Protein AF-D0YVW7-F1 (afdb_monomer)

Structure (mmCIF, N/CA/C/O backbone):
data_AF-D0YVW7-F1
#
_entry.id   AF-D0YVW7-F1
#
loop_
_atom_site.group_PDB
_atom_site.id
_atom_site.type_symbol
_atom_site.label_atom_id
_atom_site.label_alt_id
_atom_site.label_comp_id
_atom_site.label_asym_id
_atom_site.label_entity_id
_atom_site.label_seq_id
_atom_site.pdbx_PDB_ins_code
_atom_site.Cartn_x
_atom_site.Cartn_y
_atom_site.Cartn_z
_atom_site.occupancy
_atom_site.B_iso_or_equiv
_atom_site.auth_seq_id
_atom_site.auth_comp_id
_atom_site.auth_asym_id
_atom_site.auth_atom_id
_atom_site.pdbx_PDB_model_num
ATOM 1 N N . MET A 1 1 ? -6.977 0.665 4.883 1.00 90.56 1 MET A N 1
ATOM 2 C CA . MET A 1 1 ? -8.064 0.353 5.836 1.00 90.56 1 MET A CA 1
ATOM 3 C C . MET A 1 1 ? -7.525 0.055 7.231 1.00 90.56 1 MET A C 1
ATOM 5 O O . MET A 1 1 ? -7.752 0.873 8.108 1.00 90.56 1 MET A O 1
ATOM 9 N N . ILE A 1 2 ? -6.765 -1.031 7.439 1.00 92.44 2 ILE A N 1
ATOM 10 C CA . ILE A 1 2 ? -6.167 -1.369 8.752 1.00 92.44 2 ILE A CA 1
ATOM 11 C C . ILE A 1 2 ? -5.367 -0.190 9.340 1.00 92.44 2 ILE A C 1
ATOM 13 O O . ILE A 1 2 ? -5.673 0.279 10.430 1.00 92.44 2 ILE A O 1
ATOM 17 N N . CYS A 1 3 ? -4.437 0.387 8.568 1.00 92.44 3 CYS A N 1
ATOM 18 C CA . CYS A 1 3 ? -3.637 1.545 8.997 1.00 92.44 3 CYS A CA 1
ATOM 19 C C . CYS A 1 3 ? -4.440 2.844 9.203 1.00 92.44 3 CYS A C 1
ATOM 21 O O . CYS A 1 3 ? -3.871 3.839 9.624 1.00 92.44 3 CYS A O 1
ATOM 23 N N . GLY A 1 4 ? -5.733 2.867 8.863 1.00 89.25 4 GLY A N 1
ATOM 24 C CA . GLY A 1 4 ? -6.641 3.983 9.149 1.00 89.25 4 GLY A CA 1
ATOM 25 C C . GLY A 1 4 ? -7.440 3.797 10.443 1.00 89.25 4 GLY A C 1
ATOM 26 O O . GLY A 1 4 ? -8.392 4.538 10.662 1.00 89.25 4 GLY A O 1
ATOM 27 N N . GLY A 1 5 ? -7.112 2.787 11.256 1.00 87.88 5 GLY A N 1
ATOM 28 C CA . GLY A 1 5 ? -7.787 2.503 12.527 1.00 87.88 5 GLY A CA 1
ATOM 29 C C . GLY A 1 5 ? -9.054 1.659 12.399 1.00 87.88 5 GLY A C 1
ATOM 30 O O . GLY A 1 5 ? -9.881 1.637 13.311 1.00 87.88 5 GLY A O 1
ATOM 31 N N . LEU A 1 6 ? -9.238 0.966 11.270 1.00 87.88 6 LEU A N 1
ATOM 32 C CA . LEU A 1 6 ? -10.350 0.033 11.123 1.00 87.88 6 LEU A CA 1
ATOM 33 C C . LEU A 1 6 ? -10.213 -1.102 12.144 1.00 87.88 6 LEU A C 1
ATOM 35 O O . LEU A 1 6 ? -9.141 -1.689 12.277 1.00 87.88 6 LEU A O 1
ATOM 39 N N . ALA A 1 7 ? -11.313 -1.433 12.820 1.00 84.50 7 ALA A N 1
ATOM 40 C CA . ALA A 1 7 ? -11.327 -2.531 13.773 1.00 84.50 7 ALA A CA 1
ATOM 41 C C . ALA A 1 7 ? -10.950 -3.861 13.107 1.00 84.50 7 ALA A C 1
ATOM 43 O O . ALA A 1 7 ? -11.492 -4.219 12.057 1.00 84.50 7 ALA A O 1
ATOM 44 N N . LEU A 1 8 ? -10.023 -4.587 13.736 1.00 83.88 8 LEU A N 1
ATOM 45 C CA . LEU A 1 8 ? -9.537 -5.881 13.253 1.00 83.88 8 LEU A CA 1
ATOM 46 C C . LEU A 1 8 ? -10.511 -7.029 13.563 1.00 83.88 8 LEU A C 1
ATOM 48 O O . LEU A 1 8 ? -10.402 -8.115 12.991 1.00 83.88 8 LEU A O 1
ATOM 52 N N . ASP A 1 9 ? -11.471 -6.794 14.457 1.00 78.69 9 ASP A N 1
ATOM 53 C CA . ASP A 1 9 ? -12.439 -7.780 14.917 1.00 78.69 9 ASP A CA 1
ATOM 54 C C . ASP A 1 9 ? -13.766 -7.758 14.127 1.00 78.69 9 ASP A C 1
ATOM 56 O O . ASP A 1 9 ? -14.013 -6.942 13.234 1.00 78.69 9 ASP A O 1
ATOM 60 N N . ASN A 1 10 ? -14.634 -8.730 14.434 1.00 75.44 10 ASN A N 1
ATOM 61 C CA . ASN A 1 10 ? -16.049 -8.765 14.032 1.00 75.44 10 ASN A CA 1
ATOM 62 C C . ASN A 1 10 ? -16.355 -8.704 12.520 1.00 75.44 10 ASN A C 1
ATOM 64 O O . ASN A 1 10 ? -17.505 -8.492 12.141 1.00 75.44 10 ASN A O 1
ATOM 68 N N . GLN A 1 11 ? -15.361 -8.917 11.651 1.00 82.56 11 GLN A N 1
ATOM 69 C CA . GLN A 1 11 ? -15.490 -8.870 10.186 1.00 82.56 11 GLN A CA 1
ATOM 70 C C . GLN A 1 11 ? -16.075 -7.556 9.628 1.00 82.56 11 GLN A C 1
ATOM 72 O O . GLN A 1 11 ? -16.537 -7.519 8.4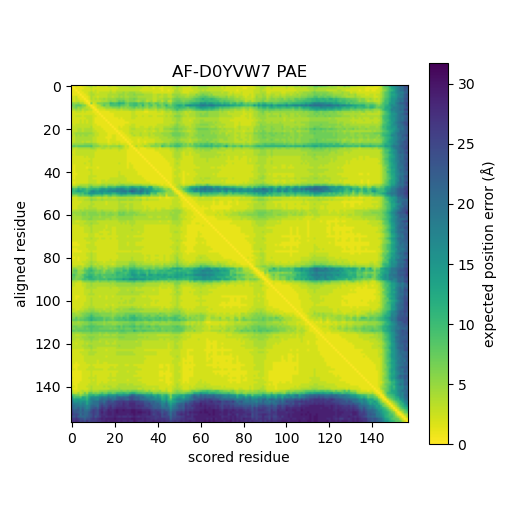87 1.00 82.56 11 GLN A O 1
ATOM 77 N N . MET A 1 12 ? -16.017 -6.454 10.387 1.00 82.81 12 MET A N 1
ATOM 78 C CA . MET A 1 12 ? -16.522 -5.143 9.945 1.00 82.81 12 MET A CA 1
ATOM 79 C C . MET A 1 12 ? -15.785 -4.614 8.707 1.00 82.81 12 MET A C 1
ATOM 81 O O . MET A 1 12 ? -16.311 -3.783 7.972 1.00 82.81 12 MET A O 1
ATOM 85 N N . TRP A 1 13 ? -14.588 -5.137 8.450 1.00 88.81 13 TRP A N 1
ATOM 86 C CA . TRP A 1 13 ? -13.782 -4.853 7.274 1.00 88.81 13 TRP A CA 1
ATOM 87 C C . TRP A 1 13 ? -14.319 -5.458 5.972 1.00 88.81 13 TRP A C 1
ATOM 89 O O . TRP A 1 13 ? -14.005 -4.934 4.904 1.00 88.81 13 TRP A O 1
ATOM 99 N N . LEU A 1 14 ? -15.155 -6.505 6.026 1.00 90.56 14 LEU A N 1
ATOM 100 C CA . LEU A 1 14 ? -15.678 -7.146 4.814 1.00 90.56 14 LEU A CA 1
ATOM 101 C C . LEU A 1 14 ? -16.554 -6.198 3.995 1.00 90.56 14 LEU A C 1
ATOM 103 O O . LEU A 1 14 ? -16.446 -6.202 2.776 1.00 90.56 14 LEU A O 1
ATOM 107 N N . GLY A 1 15 ? -17.396 -5.390 4.648 1.00 90.31 15 GLY A N 1
ATOM 108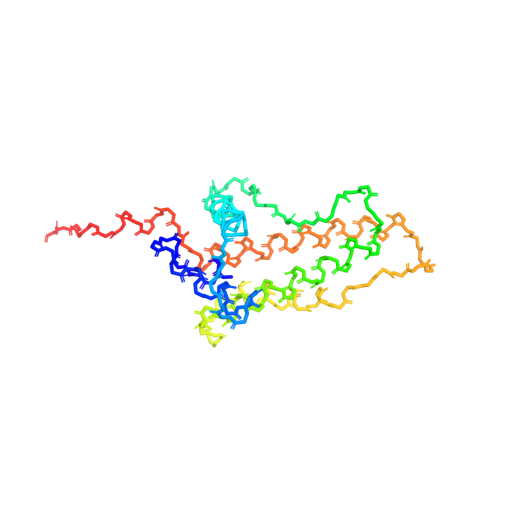 C CA . GLY A 1 15 ? -18.279 -4.435 3.969 1.00 90.31 15 GLY A CA 1
ATOM 109 C C . GLY A 1 15 ? -17.499 -3.439 3.104 1.00 90.31 15 GLY A C 1
ATOM 110 O O . GLY A 1 15 ? -17.652 -3.472 1.887 1.00 90.31 15 GLY A O 1
ATOM 111 N N . PRO A 1 16 ? -16.585 -2.640 3.690 1.00 89.31 16 PRO A N 1
ATOM 112 C CA . PRO A 1 16 ? -15.737 -1.718 2.937 1.00 89.31 16 PRO A CA 1
ATOM 113 C C . PRO A 1 16 ? -14.917 -2.388 1.828 1.00 89.31 16 PRO A C 1
ATOM 115 O O . PRO A 1 16 ? -14.730 -1.802 0.764 1.00 89.31 16 PRO A O 1
ATOM 118 N N . VAL A 1 17 ? -14.426 -3.614 2.053 1.00 91.19 17 VAL A N 1
ATOM 119 C CA . VAL A 1 17 ? -13.713 -4.370 1.013 1.00 91.19 17 VAL A CA 1
ATOM 120 C C . VAL A 1 17 ? -14.650 -4.772 -0.127 1.00 91.19 17 VAL A C 1
ATOM 122 O O . VAL A 1 17 ? -14.261 -4.636 -1.282 1.00 91.19 17 VAL A O 1
ATOM 125 N N . CYS A 1 18 ? -15.876 -5.216 0.157 1.00 92.44 18 CYS A N 1
ATOM 126 C CA . CYS A 1 18 ? -16.870 -5.521 -0.877 1.00 92.44 18 CYS A CA 1
ATOM 127 C C . CYS A 1 18 ? -17.263 -4.259 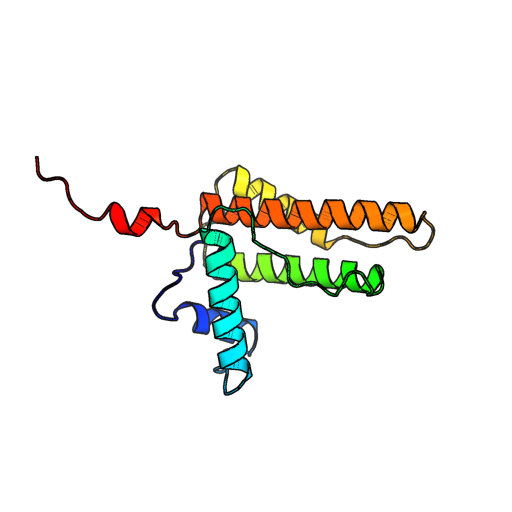-1.657 1.00 92.44 18 CYS A C 1
ATOM 129 O O . CYS A 1 18 ? -17.313 -4.300 -2.883 1.00 92.44 18 CYS A O 1
ATOM 131 N N . ASP A 1 19 ? -17.473 -3.133 -0.971 1.00 90.12 19 ASP A N 1
ATOM 132 C CA . ASP A 1 19 ? -17.786 -1.844 -1.601 1.00 90.12 19 ASP A CA 1
ATOM 133 C C . ASP A 1 19 ? -16.683 -1.409 -2.574 1.00 90.12 19 ASP A C 1
ATOM 135 O O . ASP A 1 19 ? -16.972 -0.951 -3.679 1.00 90.12 19 ASP A O 1
ATOM 139 N N . TYR A 1 20 ? -15.418 -1.579 -2.179 1.00 89.00 20 TYR A N 1
ATOM 140 C CA . TYR A 1 20 ? -14.275 -1.175 -2.993 1.00 89.00 20 TYR A CA 1
ATOM 141 C C . TYR A 1 20 ? -13.946 -2.164 -4.120 1.00 89.00 20 TYR A C 1
ATOM 143 O O . TYR A 1 20 ? -13.677 -1.747 -5.243 1.00 89.00 20 TYR A O 1
ATOM 151 N N . ALA A 1 21 ? -13.946 -3.467 -3.829 1.00 89.12 21 ALA A N 1
ATOM 152 C CA . ALA A 1 21 ? -13.403 -4.496 -4.719 1.00 89.12 21 ALA A CA 1
ATOM 153 C C . ALA A 1 21 ? -14.468 -5.308 -5.474 1.00 89.12 21 ALA A C 1
ATOM 155 O O . ALA A 1 21 ? -14.112 -6.079 -6.363 1.00 89.12 21 ALA A O 1
ATOM 156 N N . ASN A 1 22 ? -15.751 -5.189 -5.116 1.00 93.12 22 ASN A N 1
ATOM 157 C CA . ASN A 1 22 ? -16.821 -6.019 -5.677 1.00 93.12 22 ASN A CA 1
ATOM 158 C C . ASN A 1 22 ? -18.169 -5.280 -5.794 1.00 93.12 22 ASN A C 1
ATOM 160 O O . ASN A 1 22 ? -19.222 -5.892 -5.646 1.00 93.12 22 ASN A O 1
ATOM 164 N N . GLU A 1 23 ? -18.150 -3.962 -6.020 1.00 91.62 23 GLU A N 1
ATOM 165 C CA . GLU A 1 23 ? -19.357 -3.132 -6.219 1.00 91.62 23 GLU A CA 1
ATOM 166 C C . GLU A 1 23 ? -20.400 -3.241 -5.081 1.00 91.62 23 GLU A C 1
ATOM 168 O O . GLU A 1 23 ? -21.597 -3.043 -5.289 1.00 91.62 23 GLU A O 1
ATOM 173 N N . GLY A 1 24 ? -19.952 -3.563 -3.865 1.00 90.38 24 GLY A N 1
ATOM 174 C CA . GLY A 1 24 ? -20.806 -3.775 -2.691 1.00 90.38 24 GLY A CA 1
ATOM 175 C C . GLY A 1 24 ? -21.430 -5.171 -2.599 1.00 90.38 24 GLY A C 1
ATOM 176 O O . GLY A 1 24 ? -22.069 -5.496 -1.596 1.00 90.38 24 GLY A O 1
ATOM 177 N N . GLU A 1 25 ? -21.226 -6.032 -3.597 1.00 95.00 25 GLU A N 1
ATOM 178 C CA . GLU A 1 25 ? -21.697 -7.412 -3.555 1.00 95.00 25 GLU A CA 1
ATOM 179 C C . GLU A 1 25 ? -20.817 -8.270 -2.627 1.00 95.00 25 GLU A C 1
ATOM 181 O O . GLU A 1 25 ? -19.593 -8.098 -2.579 1.00 95.00 25 GLU A O 1
ATOM 186 N N . PRO A 1 26 ? -21.389 -9.245 -1.899 1.00 93.88 26 PRO A N 1
ATOM 187 C CA . PRO A 1 26 ? -20.610 -10.100 -1.011 1.00 93.88 26 PRO A CA 1
ATOM 188 C C . PRO A 1 26 ? -19.563 -10.939 -1.756 1.00 93.88 26 PRO A C 1
ATOM 190 O O . PRO A 1 26 ? -19.869 -11.603 -2.748 1.00 93.88 26 PRO A O 1
ATOM 193 N N . LEU A 1 27 ? -18.346 -11.008 -1.210 1.00 93.50 27 LEU A N 1
ATOM 194 C CA . LEU A 1 27 ? -17.361 -12.008 -1.627 1.00 93.50 27 LEU A CA 1
ATOM 195 C C . LEU A 1 27 ? -17.866 -13.422 -1.300 1.00 93.50 27 LEU A C 1
ATOM 197 O O . LEU A 1 27 ? -18.395 -13.680 -0.213 1.00 93.50 27 LEU A O 1
ATOM 201 N N . THR A 1 28 ? -17.663 -14.360 -2.225 1.00 93.06 28 THR A N 1
ATOM 202 C CA . THR A 1 28 ? -18.113 -15.756 -2.106 1.00 93.06 28 THR A CA 1
ATOM 203 C C . THR A 1 28 ? -16.964 -16.745 -2.299 1.00 93.06 28 THR A C 1
ATOM 205 O O . THR A 1 28 ? -15.905 -16.399 -2.826 1.00 93.06 28 THR A O 1
ATOM 208 N N . ASP A 1 29 ? -17.170 -17.979 -1.829 1.00 92.81 29 ASP A N 1
ATOM 209 C CA . ASP A 1 29 ? -16.284 -19.129 -2.034 1.00 92.81 29 ASP A CA 1
ATOM 210 C C . ASP A 1 29 ? -14.792 -18.818 -1.798 1.00 92.81 29 ASP A C 1
ATOM 212 O O . ASP A 1 29 ? -14.406 -18.299 -0.747 1.00 92.81 29 ASP A O 1
ATOM 216 N N . GLY A 1 30 ? -13.943 -19.146 -2.777 1.00 93.81 30 GLY A N 1
ATOM 217 C CA . GLY A 1 30 ? -12.496 -18.985 -2.690 1.00 93.81 30 GLY A CA 1
ATOM 218 C C . GLY A 1 30 ? -12.049 -17.532 -2.557 1.00 93.81 30 GLY A C 1
ATOM 219 O O . GLY A 1 30 ? -11.068 -17.282 -1.863 1.00 93.81 30 GLY A O 1
ATOM 220 N N . ALA A 1 31 ? -12.778 -16.577 -3.147 1.00 92.31 31 ALA A N 1
ATOM 221 C CA . ALA A 1 31 ? -12.446 -15.159 -3.022 1.00 92.31 31 ALA A CA 1
ATOM 222 C C . ALA A 1 31 ? -12.592 -14.703 -1.568 1.00 92.31 31 ALA A C 1
ATOM 224 O O . ALA A 1 31 ? -11.671 -14.109 -1.015 1.00 92.31 31 ALA A O 1
ATOM 225 N N . LYS A 1 32 ? -13.695 -15.083 -0.907 1.00 93.31 32 LYS A N 1
ATOM 226 C CA . LYS A 1 32 ? -13.896 -14.777 0.513 1.00 93.31 32 LYS A CA 1
ATOM 227 C C . LYS A 1 32 ? -12.788 -15.377 1.383 1.00 93.31 32 LYS A C 1
ATOM 229 O O . LYS A 1 32 ? -12.186 -14.658 2.174 1.00 93.31 32 LYS A O 1
ATOM 234 N N . THR A 1 33 ? -12.493 -16.668 1.220 1.00 94.50 33 THR A N 1
ATOM 235 C CA . THR A 1 33 ? -11.460 -17.348 2.024 1.00 94.50 33 THR A CA 1
ATOM 236 C C . THR A 1 33 ? -10.068 -16.754 1.806 1.00 94.50 33 THR A C 1
ATOM 238 O O . THR A 1 33 ? -9.306 -16.597 2.762 1.00 94.50 33 THR A O 1
ATOM 241 N N . PHE A 1 34 ? -9.733 -16.404 0.563 1.00 94.25 34 PHE A N 1
ATOM 242 C CA . PHE A 1 34 ? -8.465 -15.758 0.244 1.00 94.25 34 PHE A CA 1
ATOM 243 C C . PHE A 1 34 ? -8.357 -14.390 0.920 1.00 94.25 34 PHE A C 1
ATOM 245 O O . PHE A 1 34 ? -7.377 -14.134 1.615 1.00 94.25 34 PHE A O 1
ATOM 252 N N . THR A 1 35 ? -9.379 -13.543 0.791 1.00 93.81 35 THR A N 1
ATOM 253 C CA . THR A 1 35 ? -9.381 -12.211 1.404 1.00 93.81 35 THR A CA 1
ATOM 254 C C . THR A 1 35 ? -9.353 -12.281 2.933 1.00 93.81 35 THR A C 1
ATOM 256 O O . THR A 1 35 ? -8.640 -11.500 3.553 1.00 93.81 35 THR A O 1
ATOM 259 N N . GLU A 1 36 ? -10.060 -13.230 3.558 1.00 93.56 36 GLU A N 1
ATOM 260 C CA . GLU A 1 36 ? -9.992 -13.455 5.013 1.00 93.56 36 GLU A CA 1
ATOM 261 C C . GLU A 1 36 ? -8.580 -13.845 5.466 1.00 93.56 36 GLU A C 1
ATOM 263 O O . GLU A 1 36 ? -8.092 -13.333 6.473 1.00 93.56 36 GLU A O 1
ATOM 268 N N . THR A 1 37 ? -7.908 -14.713 4.704 1.00 94.56 37 THR A N 1
ATOM 269 C CA . THR A 1 37 ? -6.526 -15.122 4.993 1.00 94.56 37 THR A CA 1
ATOM 270 C C . THR A 1 37 ? -5.573 -13.943 4.835 1.00 94.56 37 THR A C 1
ATOM 272 O O . THR A 1 37 ? -4.799 -13.665 5.746 1.00 94.56 37 THR A O 1
ATOM 275 N N . LEU A 1 38 ? -5.671 -13.211 3.721 1.00 93.75 38 LEU A N 1
ATOM 276 C CA . LEU A 1 38 ? -4.843 -12.038 3.453 1.00 93.75 38 LEU A CA 1
ATOM 277 C C . LEU A 1 38 ? -5.017 -10.976 4.544 1.00 93.75 38 LEU A C 1
ATOM 279 O O . LEU A 1 38 ? -4.031 -10.493 5.088 1.00 93.75 38 LEU A O 1
ATOM 283 N N . PHE A 1 39 ? -6.261 -10.669 4.925 1.00 93.62 39 PHE A N 1
ATOM 284 C CA . PHE A 1 39 ? -6.543 -9.712 5.992 1.00 93.62 39 PHE A CA 1
ATOM 285 C C . PHE A 1 39 ? -5.920 -10.147 7.323 1.00 93.62 39 PHE A C 1
ATOM 287 O O . PHE A 1 39 ? -5.293 -9.331 8.001 1.00 93.62 39 PHE A O 1
ATOM 294 N N . ALA A 1 40 ? -6.069 -11.421 7.700 1.00 91.88 40 ALA A N 1
ATOM 295 C CA . ALA A 1 40 ? -5.511 -11.947 8.942 1.00 91.88 40 ALA A CA 1
ATOM 296 C C . ALA A 1 40 ? -3.976 -11.895 8.954 1.00 91.88 40 ALA A C 1
ATOM 298 O O . ALA A 1 40 ? -3.398 -11.451 9.946 1.00 91.88 40 ALA A O 1
ATOM 299 N N . THR A 1 41 ? -3.327 -12.293 7.856 1.00 92.75 41 THR A N 1
ATOM 300 C CA . THR A 1 41 ? -1.868 -12.231 7.703 1.00 92.75 41 THR A CA 1
ATOM 301 C C . THR A 1 41 ? -1.365 -10.792 7.779 1.00 92.75 41 THR A C 1
ATOM 303 O O . THR A 1 41 ? -0.541 -10.488 8.635 1.00 92.75 41 THR A O 1
ATOM 306 N N . THR A 1 42 ? -1.926 -9.876 6.983 1.00 93.69 42 THR A N 1
ATOM 307 C CA . THR A 1 42 ? -1.520 -8.463 6.996 1.00 93.69 42 THR A CA 1
ATOM 308 C C . THR A 1 42 ? -1.747 -7.812 8.361 1.00 93.69 42 THR A C 1
ATOM 310 O O . THR A 1 42 ? -0.914 -7.037 8.822 1.00 93.69 42 THR A O 1
ATOM 313 N N . SER A 1 43 ? -2.847 -8.141 9.045 1.00 91.94 43 SER A N 1
ATOM 314 C CA . SER A 1 43 ? -3.101 -7.638 10.401 1.00 91.94 43 SER A CA 1
ATOM 315 C C . SER A 1 43 ? -2.033 -8.114 11.385 1.00 91.94 43 SER A C 1
ATOM 317 O O . SER A 1 43 ? -1.553 -7.327 12.195 1.00 91.94 43 SER A O 1
ATOM 319 N N . GLN A 1 44 ? -1.633 -9.387 11.311 1.00 90.62 44 GLN A N 1
ATOM 320 C CA . GLN A 1 44 ? -0.580 -9.935 12.169 1.00 90.62 44 GLN A CA 1
ATOM 321 C C . GLN A 1 44 ? 0.777 -9.290 11.892 1.00 90.62 44 GLN A C 1
ATOM 323 O O . GLN A 1 44 ? 1.460 -8.919 12.841 1.00 90.62 44 GLN A O 1
ATOM 328 N N . GLU A 1 45 ? 1.145 -9.107 10.626 1.00 92.75 45 GLU A N 1
ATOM 329 C CA . GLU A 1 45 ? 2.410 -8.471 10.243 1.00 92.75 45 GLU A CA 1
ATOM 330 C C . GLU A 1 45 ? 2.497 -7.008 10.706 1.00 92.75 45 GLU A C 1
ATOM 332 O O . GLU A 1 45 ? 3.539 -6.567 11.190 1.00 92.75 45 GLU A O 1
ATOM 337 N N . LEU A 1 46 ? 1.396 -6.254 10.604 1.00 91.56 46 LEU A N 1
ATOM 338 C CA . LEU A 1 46 ? 1.345 -4.851 11.032 1.00 91.56 46 LEU A CA 1
ATOM 339 C C . LEU A 1 46 ? 1.367 -4.695 12.561 1.00 91.56 46 LEU A C 1
ATOM 341 O O . LEU A 1 46 ? 1.957 -3.747 13.081 1.00 91.56 46 LEU A O 1
ATOM 345 N N . VAL A 1 47 ? 0.731 -5.616 13.289 1.00 88.00 47 VAL A N 1
ATOM 346 C CA . VAL A 1 47 ? 0.630 -5.581 14.757 1.00 88.00 47 VAL A CA 1
ATOM 347 C C . VAL A 1 47 ? 1.850 -6.211 15.441 1.00 88.00 47 VAL A C 1
ATOM 349 O O . VAL A 1 47 ? 2.204 -5.813 16.551 1.00 88.00 47 VAL A O 1
ATOM 352 N N . GLY A 1 48 ? 2.502 -7.178 14.791 1.00 76.38 48 GLY A N 1
ATOM 353 C CA . GLY A 1 48 ? 3.567 -8.014 15.353 1.00 76.38 48 GLY A CA 1
ATOM 354 C C . GLY A 1 48 ? 4.840 -7.274 15.771 1.00 76.38 48 GLY A C 1
ATOM 355 O O . GLY A 1 48 ? 5.656 -7.849 16.479 1.00 76.38 48 GLY A O 1
ATOM 356 N N . GLY A 1 49 ? 5.010 -6.003 15.391 1.00 64.75 49 GLY A N 1
ATOM 357 C CA . GLY A 1 49 ? 6.102 -5.139 15.859 1.00 64.75 49 GLY A CA 1
ATOM 358 C C . GLY A 1 49 ? 7.498 -5.471 15.310 1.00 64.75 49 GLY A C 1
ATOM 359 O O . GLY A 1 49 ? 8.404 -4.656 15.460 1.00 64.75 49 GLY A O 1
ATOM 360 N N . ASP A 1 50 ? 7.665 -6.604 14.626 1.00 70.69 50 ASP A N 1
ATOM 361 C CA . ASP A 1 50 ? 8.945 -7.080 14.082 1.00 70.69 50 ASP A CA 1
ATOM 362 C C . ASP A 1 50 ? 9.290 -6.489 12.697 1.00 70.69 50 ASP A C 1
ATOM 364 O O . ASP A 1 50 ? 10.241 -6.915 12.052 1.00 70.69 50 ASP A O 1
ATOM 368 N N . PHE A 1 51 ? 8.565 -5.456 12.240 1.00 70.81 51 PHE A N 1
ATOM 369 C CA . PHE A 1 51 ? 8.714 -4.864 10.898 1.00 70.81 51 PHE A CA 1
ATOM 370 C C . PHE A 1 51 ? 8.524 -5.879 9.754 1.00 70.81 51 PHE A C 1
ATOM 372 O O . PHE A 1 51 ? 8.989 -5.636 8.644 1.00 70.81 51 PHE A O 1
ATOM 379 N N . ASP A 1 52 ? 7.790 -6.965 9.998 1.00 86.31 52 ASP A N 1
ATOM 380 C CA . ASP A 1 52 ? 7.586 -8.069 9.050 1.00 86.31 52 ASP A CA 1
ATOM 381 C C . ASP A 1 52 ? 6.571 -7.766 7.938 1.00 86.31 52 ASP A C 1
ATOM 383 O O . ASP A 1 52 ? 6.350 -8.595 7.060 1.00 86.31 52 ASP A O 1
ATOM 387 N N . PHE A 1 53 ? 5.938 -6.590 7.957 1.00 93.44 53 PHE A N 1
ATOM 388 C CA . PHE A 1 53 ? 4.999 -6.196 6.911 1.00 93.44 53 PHE A CA 1
ATOM 389 C C . PHE A 1 53 ? 5.671 -6.174 5.543 1.00 93.44 53 PHE A C 1
ATOM 391 O O . PHE A 1 53 ? 6.667 -5.468 5.347 1.00 93.44 53 PHE A O 1
ATOM 398 N N . THR A 1 54 ? 5.071 -6.898 4.599 1.00 92.56 54 THR A N 1
ATOM 399 C CA . THR A 1 54 ? 5.517 -6.970 3.207 1.00 92.56 54 THR A CA 1
ATOM 400 C C . THR A 1 54 ? 4.459 -6.429 2.252 1.00 92.56 54 THR A C 1
ATOM 402 O O . THR A 1 54 ? 3.253 -6.516 2.487 1.00 92.56 54 THR A O 1
ATOM 405 N N . LEU A 1 55 ? 4.920 -5.846 1.145 1.00 95.62 55 LEU A N 1
ATOM 406 C CA . LEU A 1 55 ? 4.045 -5.420 0.060 1.00 95.62 55 LEU A CA 1
ATOM 407 C C . LEU A 1 55 ? 3.756 -6.619 -0.845 1.00 95.62 55 LEU A C 1
ATOM 409 O O . LEU A 1 55 ? 4.671 -7.325 -1.266 1.00 95.62 55 LEU A O 1
ATOM 413 N N . LEU A 1 56 ? 2.481 -6.833 -1.170 1.00 95.31 56 LEU A N 1
ATOM 414 C CA . LEU A 1 56 ? 2.082 -7.848 -2.140 1.00 95.31 56 LEU A CA 1
ATOM 415 C C . LEU A 1 56 ? 2.331 -7.315 -3.557 1.00 95.31 56 LEU A C 1
ATOM 417 O O . LEU A 1 56 ? 1.451 -6.695 -4.151 1.00 95.31 56 LEU A O 1
ATOM 421 N N . LEU A 1 57 ? 3.543 -7.539 -4.059 1.00 96.88 57 LEU A N 1
ATOM 422 C CA . LEU A 1 57 ? 4.011 -7.117 -5.381 1.00 96.88 57 LEU A CA 1
ATOM 423 C C . LEU A 1 57 ? 4.373 -8.332 -6.255 1.00 96.88 57 LEU A C 1
ATOM 425 O O . LEU A 1 57 ? 4.537 -9.440 -5.730 1.00 96.88 57 LEU A O 1
ATOM 429 N N . PRO A 1 58 ? 4.504 -8.153 -7.585 1.00 97.25 58 PRO A N 1
ATOM 430 C CA . PRO A 1 58 ? 5.091 -9.165 -8.455 1.00 97.25 58 PRO A CA 1
ATOM 431 C C . PRO A 1 58 ? 6.491 -9.571 -7.978 1.00 97.25 58 PRO A C 1
ATOM 433 O O . PRO A 1 58 ? 7.203 -8.783 -7.355 1.00 97.25 58 PRO A O 1
ATOM 436 N N . SER A 1 59 ? 6.890 -10.805 -8.293 1.00 95.25 59 SER A N 1
ATOM 437 C CA . SER A 1 59 ? 8.216 -11.316 -7.933 1.00 95.25 59 SER A CA 1
ATOM 438 C C . SER A 1 59 ? 9.336 -10.485 -8.550 1.00 95.25 59 SER A C 1
ATOM 440 O O . SER A 1 59 ? 9.170 -9.943 -9.636 1.00 95.25 59 SER A O 1
ATOM 442 N N . ASP A 1 60 ? 10.512 -10.524 -7.941 1.00 92.25 60 ASP A N 1
ATOM 443 C CA . ASP A 1 60 ? 11.716 -9.812 -8.388 1.00 92.25 60 ASP A CA 1
ATOM 444 C C . ASP A 1 60 ? 12.203 -10.251 -9.786 1.00 92.25 60 ASP A C 1
ATOM 446 O O . ASP A 1 60 ? 12.950 -9.537 -10.443 1.00 92.25 60 ASP A O 1
ATOM 450 N N . GLU A 1 61 ? 11.748 -11.420 -10.252 1.00 94.06 61 GLU A N 1
ATOM 451 C CA . GLU A 1 61 ? 11.977 -11.951 -11.604 1.00 94.06 61 GLU A CA 1
ATOM 452 C C . GLU A 1 61 ? 11.041 -11.345 -12.669 1.00 94.06 61 GLU A C 1
ATOM 454 O O . GLU A 1 61 ? 11.210 -11.604 -13.863 1.00 94.06 61 GLU A O 1
ATOM 459 N N . ALA A 1 62 ? 10.012 -10.603 -12.250 1.00 96.44 62 ALA A N 1
ATOM 460 C CA . ALA A 1 62 ? 9.118 -9.887 -13.150 1.00 96.44 62 ALA A CA 1
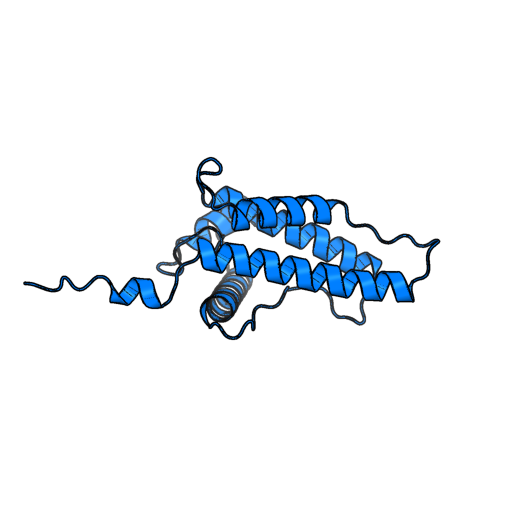ATOM 461 C C . ALA A 1 62 ? 9.810 -8.642 -13.713 1.00 96.44 62 ALA A C 1
ATOM 463 O O . ALA A 1 62 ? 10.785 -8.129 -13.159 1.00 96.44 62 ALA A O 1
ATOM 464 N N . ASP A 1 63 ? 9.282 -8.151 -14.826 1.00 96.12 63 ASP A N 1
ATOM 465 C CA . ASP A 1 63 ? 9.824 -6.976 -15.489 1.00 96.12 63 ASP A CA 1
ATOM 466 C C . ASP A 1 63 ? 9.708 -5.719 -14.598 1.00 96.12 63 ASP A C 1
ATOM 468 O O . ASP A 1 63 ? 8.741 -5.550 -13.851 1.00 96.12 63 ASP A O 1
ATOM 472 N N . LEU A 1 64 ? 10.709 -4.829 -14.650 1.00 96.88 64 LEU A N 1
ATOM 473 C CA . LEU A 1 64 ? 10.753 -3.652 -13.774 1.00 96.88 64 LEU A CA 1
ATOM 474 C C . LEU A 1 64 ? 9.570 -2.705 -14.023 1.00 96.88 64 LEU A C 1
ATOM 476 O O . LEU A 1 64 ? 9.058 -2.115 -13.070 1.00 96.88 64 LEU A O 1
ATOM 480 N N . PHE A 1 65 ? 9.103 -2.589 -15.270 1.00 96.69 65 PHE A N 1
ATOM 481 C CA . PHE A 1 65 ? 7.949 -1.759 -15.606 1.00 96.69 65 PHE A CA 1
ATOM 482 C C . PHE A 1 65 ? 6.667 -2.338 -14.994 1.00 96.69 65 PHE A C 1
ATOM 484 O O . PHE A 1 65 ? 5.888 -1.593 -14.402 1.00 96.69 65 PHE A O 1
ATOM 491 N N . GLU A 1 66 ? 6.494 -3.664 -15.045 1.00 96.62 66 GLU A N 1
ATOM 492 C CA . GLU A 1 66 ? 5.373 -4.366 -14.397 1.00 96.62 66 GLU A CA 1
ATOM 493 C C . GLU A 1 66 ? 5.386 -4.157 -12.874 1.00 96.62 66 GLU A C 1
ATOM 495 O O . GLU A 1 66 ? 4.355 -3.866 -12.265 1.00 96.62 66 GLU A O 1
ATOM 500 N N . ARG A 1 67 ? 6.563 -4.248 -12.243 1.00 97.56 67 ARG A N 1
ATOM 501 C CA . ARG A 1 67 ? 6.719 -4.019 -10.796 1.00 97.56 67 ARG A CA 1
ATOM 502 C C . ARG A 1 67 ? 6.420 -2.564 -10.407 1.00 97.56 67 ARG A C 1
ATOM 504 O O . ARG A 1 67 ? 5.769 -2.335 -9.387 1.00 97.56 67 ARG A O 1
ATOM 511 N N . ALA A 1 68 ? 6.843 -1.590 -11.216 1.00 96.88 68 ALA A N 1
ATOM 512 C CA . ALA A 1 68 ? 6.571 -0.166 -10.999 1.00 96.88 68 ALA A CA 1
ATOM 513 C C . ALA A 1 68 ? 5.085 0.195 -11.159 1.00 96.88 68 ALA A C 1
ATOM 515 O O . ALA A 1 68 ? 4.538 0.948 -10.344 1.00 96.88 68 ALA A O 1
ATOM 516 N N . GLU A 1 69 ? 4.416 -0.379 -12.161 1.00 96.56 69 GLU A N 1
ATOM 517 C CA . GLU A 1 69 ? 2.969 -0.241 -12.349 1.00 96.56 69 GLU A CA 1
ATOM 518 C C . GLU A 1 69 ? 2.215 -0.842 -11.156 1.00 96.56 69 GLU A C 1
ATOM 520 O O . GLU A 1 69 ? 1.405 -0.159 -10.525 1.00 96.56 69 GLU A O 1
ATOM 525 N N . ALA A 1 70 ? 2.568 -2.067 -10.756 1.00 97.25 70 ALA A N 1
ATOM 526 C CA . ALA A 1 70 ? 1.955 -2.731 -9.610 1.00 97.25 70 ALA A CA 1
ATOM 527 C C . ALA A 1 70 ? 2.143 -1.946 -8.300 1.00 97.25 70 ALA A C 1
ATOM 529 O O . ALA A 1 70 ? 1.208 -1.849 -7.503 1.00 97.25 70 ALA A O 1
ATOM 530 N N . LEU A 1 71 ? 3.316 -1.342 -8.070 1.00 98.06 71 LEU A N 1
ATOM 531 C CA . LEU A 1 71 ? 3.544 -0.490 -6.899 1.00 98.06 71 LEU A CA 1
ATOM 532 C C . LEU A 1 71 ? 2.642 0.753 -6.920 1.00 98.06 71 LEU A C 1
ATOM 534 O O . LEU A 1 71 ? 2.048 1.105 -5.898 1.00 98.06 71 LEU A O 1
ATOM 538 N N . THR A 1 72 ? 2.488 1.389 -8.081 1.00 97.06 72 THR A N 1
ATOM 539 C CA . THR A 1 72 ? 1.606 2.553 -8.264 1.00 97.06 72 THR A CA 1
ATOM 540 C C . THR A 1 72 ? 0.141 2.205 -7.984 1.00 97.06 72 THR A C 1
ATOM 542 O O . THR A 1 72 ? -0.561 2.944 -7.276 1.00 97.06 72 THR A O 1
ATOM 545 N N . GLU A 1 73 ? -0.328 1.059 -8.480 1.00 96.12 73 GLU A N 1
ATOM 546 C CA . GLU A 1 73 ? -1.672 0.541 -8.202 1.00 96.12 73 GLU A CA 1
ATOM 547 C C . GLU A 1 73 ? -1.861 0.197 -6.721 1.00 96.12 73 GLU A C 1
ATOM 549 O O . GLU A 1 73 ? -2.897 0.525 -6.122 1.00 96.12 73 GLU A O 1
ATOM 554 N N . TRP A 1 74 ? -0.847 -0.415 -6.106 1.00 97.50 74 TRP A N 1
ATOM 555 C CA . TRP A 1 74 ? -0.851 -0.765 -4.691 1.00 97.50 74 TRP A CA 1
ATOM 556 C C . TRP A 1 74 ? -0.997 0.484 -3.818 1.00 97.50 74 TRP A C 1
ATOM 558 O O . TRP A 1 74 ? -1.892 0.553 -2.970 1.00 97.50 74 TRP A O 1
ATOM 568 N N . VAL A 1 75 ? -0.183 1.513 -4.070 1.00 97.75 75 VAL A N 1
ATOM 569 C CA . VAL A 1 75 ? -0.220 2.782 -3.330 1.00 97.75 75 VAL A CA 1
ATOM 570 C C . VAL A 1 75 ? -1.558 3.502 -3.529 1.00 97.75 75 VAL A C 1
ATOM 572 O O . VAL A 1 75 ? -2.153 3.997 -2.566 1.00 97.75 75 VAL A O 1
ATOM 575 N N . SER A 1 76 ? -2.095 3.496 -4.749 1.00 95.12 76 SER A N 1
ATOM 576 C CA . SER A 1 76 ? -3.417 4.065 -5.049 1.00 95.12 76 SER A CA 1
ATOM 577 C C . SER A 1 76 ? -4.544 3.352 -4.288 1.00 95.12 76 SER A C 1
ATOM 579 O O . SER A 1 76 ? -5.443 3.999 -3.730 1.00 95.12 76 SER A O 1
ATOM 581 N N . SER A 1 77 ? -4.473 2.023 -4.202 1.00 94.25 77 SER A N 1
ATOM 582 C CA . SER A 1 77 ? -5.423 1.194 -3.452 1.00 94.25 77 SER A CA 1
ATOM 583 C C . SER A 1 77 ? -5.301 1.414 -1.944 1.00 94.25 77 SER A C 1
ATOM 585 O O . SER A 1 77 ? -6.314 1.545 -1.249 1.00 94.25 77 SER A O 1
ATOM 587 N N . PHE A 1 78 ? -4.074 1.543 -1.430 1.00 95.31 78 PHE A N 1
ATOM 588 C CA . PHE A 1 78 ? -3.816 1.882 -0.032 1.00 95.31 78 PHE A CA 1
ATOM 589 C C . PHE A 1 78 ? -4.447 3.227 0.342 1.00 95.31 78 PHE A C 1
ATOM 591 O O . PHE A 1 78 ? -5.213 3.292 1.309 1.00 95.31 78 PHE A O 1
ATOM 598 N N . MET A 1 79 ? -4.194 4.281 -0.443 1.00 92.81 79 MET A N 1
ATOM 599 C CA . MET A 1 79 ? -4.758 5.614 -0.200 1.00 92.81 79 MET A CA 1
ATOM 600 C C . MET A 1 79 ? -6.289 5.613 -0.269 1.00 92.81 79 MET A C 1
ATOM 602 O O . MET A 1 79 ? -6.949 6.204 0.590 1.00 92.81 79 MET A O 1
ATOM 606 N N . SER A 1 80 ? -6.865 4.905 -1.245 1.00 91.50 80 SER A N 1
ATOM 607 C CA . SER A 1 80 ? -8.320 4.748 -1.365 1.00 91.50 80 SER A CA 1
ATOM 608 C C . SER A 1 80 ? -8.904 4.068 -0.124 1.00 91.50 80 SER A C 1
ATOM 610 O O . SER A 1 80 ? -9.830 4.581 0.508 1.00 91.50 80 SER A O 1
ATOM 612 N N . GLY A 1 81 ? -8.305 2.951 0.291 1.00 90.88 81 GLY A N 1
ATOM 613 C CA . GLY A 1 81 ? -8.697 2.226 1.492 1.00 90.88 81 GLY A CA 1
ATOM 614 C C . GLY A 1 81 ? -8.432 2.989 2.793 1.00 90.88 81 GLY A C 1
ATOM 615 O O . GLY A 1 81 ? -9.051 2.676 3.806 1.00 90.88 81 GLY A O 1
ATOM 616 N N . PHE A 1 82 ? -7.506 3.945 2.820 1.00 90.31 82 PHE A N 1
ATOM 617 C CA . PHE A 1 82 ? -7.304 4.841 3.959 1.00 90.31 82 PHE A CA 1
ATOM 618 C C . PHE A 1 82 ? -8.445 5.865 4.048 1.00 90.31 82 PHE A C 1
ATOM 620 O O . PHE A 1 82 ? -9.043 6.036 5.110 1.00 90.31 82 PHE A O 1
ATOM 627 N N . GLY A 1 83 ? -8.817 6.474 2.916 1.00 87.62 83 GLY A N 1
ATOM 628 C CA . GLY A 1 83 ? -9.927 7.427 2.838 1.00 87.62 83 GLY A CA 1
ATOM 629 C C . GLY A 1 83 ? -11.293 6.825 3.193 1.00 87.62 83 GLY A C 1
ATOM 630 O O . GLY A 1 83 ? -12.111 7.495 3.823 1.00 87.62 83 GLY A O 1
ATOM 631 N N . LEU A 1 84 ? -11.528 5.551 2.858 1.00 85.69 84 LEU A N 1
ATOM 632 C CA . LEU A 1 84 ? -12.791 4.852 3.142 1.00 85.69 84 LEU A CA 1
ATOM 633 C C . LEU A 1 84 ? -13.087 4.660 4.636 1.00 85.69 84 LEU A C 1
ATOM 635 O O . LEU A 1 84 ? -14.251 4.568 5.015 1.00 85.69 84 LEU A O 1
ATOM 639 N N . VAL A 1 85 ? -12.065 4.626 5.496 1.00 83.56 85 VAL A N 1
ATOM 640 C CA . VAL A 1 85 ? -12.252 4.440 6.950 1.00 83.56 85 VAL A CA 1
ATOM 641 C C . VAL A 1 85 ? -12.709 5.737 7.635 1.00 83.56 85 VAL A C 1
ATOM 643 O O . VAL A 1 85 ? -13.056 5.738 8.812 1.00 83.56 85 VAL A O 1
ATOM 646 N N . GLY A 1 86 ? -12.798 6.848 6.892 1.00 70.50 86 GLY A N 1
ATOM 647 C CA . GLY A 1 86 ? -13.378 8.093 7.394 1.00 70.50 86 GLY A CA 1
ATOM 648 C C . GLY A 1 86 ? -12.485 8.821 8.398 1.00 70.50 86 GLY A C 1
ATOM 649 O O . GLY A 1 86 ? -12.991 9.565 9.239 1.00 70.50 86 GLY A O 1
ATOM 650 N N . VAL A 1 87 ? -11.165 8.619 8.316 1.00 74.94 87 V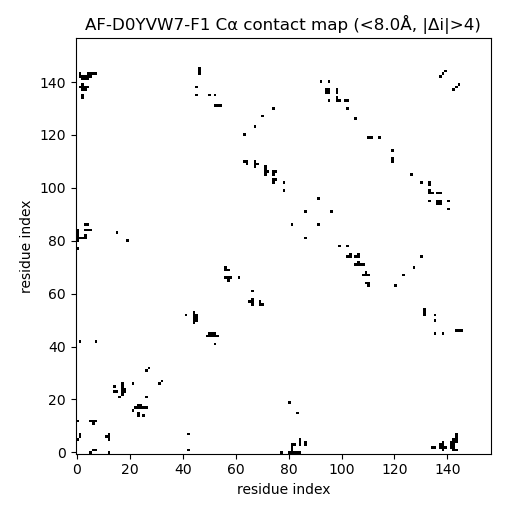AL A N 1
ATOM 651 C CA . VAL A 1 87 ? -10.198 9.336 9.155 1.00 74.94 87 VAL A CA 1
ATOM 652 C C . VAL A 1 87 ? -10.352 10.837 8.920 1.00 74.94 87 VAL A C 1
ATOM 654 O O . VAL A 1 87 ? -10.359 11.306 7.779 1.00 74.94 87 VAL A O 1
ATOM 657 N N . ASN A 1 88 ? -10.489 11.610 10.000 1.00 76.00 88 ASN A N 1
ATOM 658 C CA . ASN A 1 88 ? -10.598 13.058 9.895 1.00 76.00 88 ASN A CA 1
ATOM 659 C C . ASN A 1 88 ? -9.253 13.647 9.452 1.00 76.00 88 ASN A C 1
ATOM 661 O O . ASN A 1 88 ? -8.372 13.913 10.268 1.00 76.00 88 ASN A O 1
ATOM 665 N N . THR A 1 89 ? -9.125 13.902 8.153 1.00 72.88 89 THR A N 1
ATOM 666 C CA . THR A 1 89 ? -7.900 14.410 7.523 1.00 72.88 89 THR A CA 1
ATOM 667 C C . THR A 1 89 ? -7.435 15.758 8.076 1.00 72.88 89 THR A C 1
ATOM 669 O O . THR A 1 89 ? -6.262 16.089 7.955 1.00 72.88 89 THR A O 1
ATOM 672 N N . SER A 1 90 ? -8.317 16.527 8.728 1.00 74.75 90 SER A N 1
ATOM 673 C CA . SER A 1 90 ? -7.962 17.805 9.366 1.00 74.75 90 SER A CA 1
ATOM 674 C C . SER A 1 90 ? -7.243 17.668 10.716 1.00 74.75 90 SER A C 1
ATOM 676 O O . SER A 1 90 ? -6.803 18.673 11.271 1.00 74.75 90 SER A O 1
ATOM 678 N N . GLN A 1 91 ? -7.148 16.451 11.259 1.00 82.00 91 GLN A N 1
ATOM 679 C CA . GLN A 1 91 ? -6.577 16.158 12.580 1.00 82.00 91 GLN A CA 1
ATOM 680 C C . GLN A 1 91 ? -5.548 15.021 12.538 1.00 82.00 91 GLN A C 1
ATOM 682 O O . GLN A 1 91 ? -5.266 14.406 13.563 1.00 82.00 91 GLN A O 1
ATOM 687 N N . LEU A 1 92 ? -5.002 14.725 11.357 1.00 89.94 92 LEU A N 1
ATOM 688 C CA . LEU A 1 92 ? -3.962 13.713 11.226 1.00 89.94 92 LEU A CA 1
ATOM 689 C C . LEU A 1 92 ? -2.676 14.159 11.934 1.00 89.94 92 LEU A C 1
ATOM 691 O O . LEU A 1 92 ? -2.317 15.338 11.848 1.00 89.94 92 LEU A O 1
ATOM 695 N N . PRO A 1 93 ? -1.955 13.232 12.591 1.00 92.69 93 PRO A N 1
ATOM 696 C CA . PRO A 1 93 ? -0.589 13.484 13.024 1.00 92.69 93 PRO A CA 1
ATOM 697 C C . PRO A 1 93 ? 0.284 13.945 11.850 1.00 92.69 93 PRO A C 1
ATOM 699 O O . PRO A 1 93 ? 0.056 13.562 10.697 1.00 92.69 93 PRO A O 1
ATOM 702 N N . GLU A 1 94 ? 1.297 14.758 12.143 1.00 94.38 94 GLU A N 1
ATOM 703 C CA . GLU A 1 94 ? 2.225 15.291 11.136 1.00 94.38 94 GLU A CA 1
ATOM 704 C C . GLU A 1 94 ? 2.898 14.157 10.354 1.00 94.38 94 GLU A C 1
ATOM 706 O O . GLU A 1 94 ? 2.809 14.134 9.131 1.00 94.38 94 GLU A O 1
ATOM 711 N N . ALA A 1 95 ? 3.407 13.139 11.057 1.00 95.31 95 ALA A N 1
ATOM 712 C CA . ALA A 1 95 ? 4.041 11.968 10.450 1.00 95.31 95 ALA A CA 1
ATOM 713 C C . ALA A 1 95 ? 3.116 11.207 9.480 1.00 95.31 95 ALA A C 1
ATOM 715 O O . ALA A 1 95 ? 3.553 10.752 8.426 1.00 95.31 95 ALA A O 1
ATOM 716 N N . VAL A 1 96 ? 1.818 11.098 9.791 1.00 95.25 96 VAL A N 1
ATOM 717 C CA . VAL A 1 96 ? 0.842 10.474 8.880 1.00 95.25 96 VAL A CA 1
ATOM 718 C C . VAL A 1 96 ? 0.581 11.366 7.671 1.00 95.25 96 VAL A C 1
ATOM 720 O O . VAL A 1 96 ? 0.444 10.873 6.556 1.00 95.25 96 VAL A O 1
ATOM 723 N N . THR A 1 97 ? 0.508 12.680 7.877 1.00 94.50 97 THR A N 1
ATOM 724 C CA . THR A 1 97 ? 0.286 13.641 6.790 1.00 94.50 97 THR A CA 1
ATOM 725 C C . THR A 1 97 ? 1.446 13.630 5.796 1.00 94.50 97 THR A C 1
ATOM 727 O O . THR A 1 97 ? 1.200 13.615 4.591 1.00 94.50 97 THR A O 1
ATOM 730 N N . GLU A 1 98 ? 2.684 13.587 6.290 1.00 96.12 98 GLU A N 1
ATOM 731 C CA . GLU A 1 98 ? 3.897 13.451 5.476 1.00 96.12 98 GLU A CA 1
ATOM 732 C C . GLU A 1 98 ? 3.923 12.110 4.740 1.00 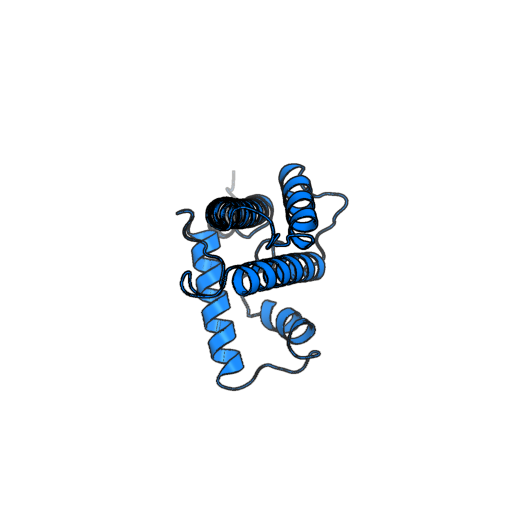96.12 98 GLU A C 1
ATOM 734 O O . GLU A 1 98 ? 4.036 12.093 3.518 1.00 96.12 98 GLU A O 1
ATOM 739 N N . ALA A 1 99 ? 3.683 10.997 5.441 1.00 96.81 99 ALA A N 1
ATOM 740 C CA . ALA A 1 99 ? 3.633 9.675 4.818 1.00 96.81 99 ALA A CA 1
ATOM 741 C C . ALA A 1 99 ? 2.596 9.600 3.681 1.00 96.81 99 ALA A C 1
ATOM 743 O O . ALA A 1 99 ? 2.868 9.045 2.620 1.00 96.81 99 ALA A O 1
ATOM 744 N N . LEU A 1 100 ? 1.407 10.184 3.862 1.00 94.81 100 LEU A N 1
ATOM 745 C CA . LEU A 1 100 ? 0.383 10.227 2.812 1.00 94.81 100 LEU A CA 1
ATOM 746 C C . LEU A 1 100 ? 0.755 11.155 1.645 1.00 94.81 100 LEU A C 1
ATOM 748 O O . LEU A 1 100 ? 0.302 10.918 0.523 1.00 94.81 100 LEU A O 1
ATOM 752 N N . ALA A 1 101 ? 1.528 12.214 1.892 1.00 95.50 101 ALA A N 1
ATOM 753 C CA . ALA A 1 101 ? 2.039 13.082 0.835 1.00 95.50 101 ALA A CA 1
ATOM 754 C C . ALA A 1 101 ? 3.094 12.350 -0.006 1.00 95.50 101 ALA A C 1
ATOM 756 O O . ALA A 1 101 ? 2.961 12.313 -1.227 1.00 95.50 101 ALA A O 1
ATOM 757 N N . ASP A 1 102 ? 4.043 11.675 0.640 1.00 97.12 102 ASP A N 1
ATOM 758 C CA . ASP A 1 102 ? 5.069 10.877 -0.035 1.00 97.12 102 ASP A CA 1
ATOM 759 C C . ASP A 1 102 ? 4.447 9.762 -0.885 1.00 97.12 102 ASP A C 1
ATOM 761 O O . ASP A 1 102 ? 4.776 9.597 -2.059 1.00 97.12 102 ASP A O 1
ATOM 765 N N . LEU A 1 103 ? 3.478 9.028 -0.327 1.00 97.12 103 LEU A N 1
ATOM 766 C CA . LEU A 1 103 ? 2.736 8.003 -1.065 1.00 97.12 103 LEU A CA 1
ATOM 767 C C . LEU A 1 103 ? 2.006 8.587 -2.281 1.00 97.12 103 LEU A C 1
ATOM 769 O O . LEU A 1 103 ? 1.957 7.960 -3.339 1.00 97.12 103 LEU A O 1
ATOM 773 N N . ARG A 1 104 ? 1.457 9.801 -2.175 1.00 94.81 104 ARG A N 1
ATOM 774 C CA . ARG A 1 104 ? 0.839 10.463 -3.328 1.00 94.81 104 ARG A CA 1
ATOM 775 C C . ARG A 1 104 ? 1.861 10.737 -4.426 1.00 94.81 104 ARG A C 1
ATOM 777 O O . ARG A 1 104 ? 1.530 10.527 -5.592 1.00 94.81 104 ARG A O 1
ATOM 784 N N . ASP A 1 105 ? 3.065 11.175 -4.087 1.00 94.44 105 ASP A N 1
ATOM 785 C CA . ASP A 1 105 ? 4.101 11.458 -5.083 1.00 94.44 105 ASP A CA 1
ATOM 786 C C . ASP A 1 105 ? 4.560 10.175 -5.797 1.00 94.44 105 ASP A C 1
ATOM 788 O O . ASP A 1 105 ? 4.757 10.179 -7.012 1.00 94.44 105 ASP A O 1
ATOM 792 N N . ILE A 1 106 ? 4.588 9.040 -5.090 1.00 93.69 106 ILE A N 1
ATOM 793 C CA . ILE A 1 106 ? 4.922 7.719 -5.654 1.00 93.69 106 ILE A CA 1
ATOM 794 C C . ILE A 1 106 ? 3.886 7.242 -6.677 1.00 93.69 106 ILE A C 1
ATOM 796 O O . ILE A 1 106 ? 4.224 6.472 -7.569 1.00 93.69 106 ILE A O 1
ATOM 800 N N . THR A 1 107 ? 2.645 7.740 -6.648 1.00 88.88 107 THR A N 1
ATOM 801 C CA . THR A 1 107 ? 1.677 7.407 -7.714 1.00 88.88 107 THR A CA 1
ATOM 802 C C . THR A 1 107 ? 2.045 7.961 -9.093 1.00 88.88 107 THR A C 1
ATOM 804 O O . THR A 1 107 ? 1.393 7.636 -10.082 1.00 88.88 107 THR A O 1
ATOM 807 N N . GLN A 1 108 ? 3.072 8.809 -9.164 1.00 86.94 108 GLN A N 1
ATOM 808 C CA . GLN A 1 108 ? 3.642 9.334 -10.403 1.00 86.94 108 GLN A CA 1
ATOM 809 C C . GLN A 1 108 ? 4.969 8.648 -10.759 1.00 86.94 108 GLN A C 1
ATOM 811 O O . GLN A 1 108 ? 5.680 9.129 -11.642 1.00 86.94 108 GLN A O 1
ATOM 816 N N . LEU A 1 109 ? 5.319 7.555 -10.071 1.00 89.12 109 LEU A N 1
ATOM 817 C CA . LEU A 1 109 ? 6.505 6.768 -10.370 1.00 89.12 109 LEU A CA 1
ATOM 818 C C . LEU A 1 109 ? 6.415 6.204 -11.792 1.00 89.12 109 LEU A C 1
ATOM 820 O O . LEU A 1 109 ? 5.395 5.657 -12.207 1.00 89.12 109 LEU A O 1
ATOM 824 N N . GLY A 1 110 ? 7.514 6.318 -12.524 1.00 88.88 110 GLY A N 1
ATOM 825 C CA . GLY A 1 110 ? 7.689 5.727 -13.839 1.00 88.88 110 GLY A CA 1
ATOM 826 C C . GLY A 1 110 ? 9.144 5.335 -14.021 1.00 88.88 110 GLY A C 1
ATOM 827 O O . GLY A 1 110 ? 10.034 5.975 -13.463 1.00 88.88 110 GLY A O 1
ATOM 828 N N . ILE A 1 111 ? 9.364 4.270 -14.781 1.00 94.12 111 ILE A N 1
ATOM 829 C CA . ILE A 1 111 ? 10.699 3.833 -15.178 1.00 94.12 111 ILE A CA 1
ATOM 830 C C . ILE A 1 111 ? 11.037 4.521 -16.497 1.00 94.12 111 ILE A C 1
ATOM 832 O O . ILE A 1 111 ? 10.235 4.482 -17.433 1.00 94.12 111 ILE A O 1
ATOM 836 N N . ASP A 1 112 ? 12.203 5.157 -16.555 1.00 93.88 112 ASP A N 1
ATOM 837 C CA . ASP A 1 112 ? 12.737 5.726 -17.790 1.00 93.88 112 ASP A CA 1
ATOM 838 C C . ASP A 1 112 ? 13.589 4.670 -18.505 1.00 93.88 112 ASP A C 1
ATOM 840 O O . ASP A 1 112 ? 14.598 4.207 -17.973 1.00 93.88 112 ASP A O 1
ATOM 844 N N . GLU A 1 113 ? 13.153 4.253 -19.696 1.00 91.88 113 GLU A N 1
ATOM 845 C CA . GLU A 1 113 ? 13.840 3.233 -20.497 1.00 91.88 113 GLU A CA 1
ATOM 846 C C . GLU A 1 113 ? 15.130 3.742 -21.155 1.00 91.88 113 GLU A C 1
ATOM 848 O O . GLU A 1 113 ? 15.957 2.934 -21.585 1.00 91.88 113 GLU A O 1
ATOM 853 N N . ASP A 1 114 ? 15.303 5.065 -21.239 1.00 95.50 114 ASP A N 1
ATOM 854 C CA . ASP A 1 114 ? 16.492 5.694 -21.815 1.00 95.50 114 ASP A CA 1
ATOM 855 C C . ASP A 1 114 ? 17.640 5.841 -20.787 1.00 95.50 114 ASP A C 1
ATOM 857 O O . ASP A 1 114 ? 18.778 6.138 -21.172 1.00 95.50 114 ASP A O 1
ATOM 861 N N . ASP A 1 115 ? 17.360 5.608 -19.499 1.00 95.00 115 ASP A N 1
ATOM 862 C CA . ASP A 1 115 ? 18.317 5.661 -18.388 1.00 95.00 115 ASP A CA 1
ATOM 863 C C . ASP A 1 115 ? 18.995 4.298 -18.104 1.00 95.00 115 ASP A C 1
ATOM 865 O O . ASP A 1 115 ? 18.755 3.279 -18.758 1.00 95.00 115 ASP A O 1
ATOM 869 N N . ASP A 1 116 ? 19.903 4.264 -17.119 1.00 97.06 116 ASP A N 1
ATOM 870 C CA . ASP A 1 116 ? 20.539 3.023 -16.667 1.00 97.06 116 ASP A CA 1
ATOM 871 C C . ASP A 1 116 ? 19.542 2.145 -15.889 1.00 97.06 116 ASP A C 1
ATOM 873 O O . ASP A 1 116 ? 19.152 2.446 -14.760 1.00 97.06 116 ASP A O 1
ATOM 877 N N . MET A 1 117 ? 19.158 1.018 -16.488 1.00 95.69 117 MET A N 1
ATOM 878 C CA . MET A 1 117 ? 18.189 0.085 -15.908 1.00 95.69 117 MET A CA 1
ATOM 879 C C . MET A 1 117 ? 18.649 -0.561 -14.591 1.00 95.69 117 MET A C 1
ATOM 881 O O . MET A 1 117 ? 17.801 -0.950 -13.786 1.00 95.69 117 MET A O 1
ATOM 885 N N . GLU A 1 118 ? 19.956 -0.683 -14.337 1.00 95.94 118 GLU A N 1
ATOM 886 C CA . GLU A 1 118 ? 20.463 -1.190 -13.052 1.00 95.94 118 GLU A CA 1
ATOM 887 C C . GLU A 1 118 ? 20.276 -0.139 -11.947 1.00 95.94 118 GLU A C 1
ATOM 889 O O . GLU A 1 118 ? 19.871 -0.469 -10.828 1.00 95.94 118 GLU A O 1
ATOM 894 N N . GLU A 1 119 ? 20.490 1.139 -12.274 1.00 96.62 119 GLU A N 1
ATOM 895 C CA . GLU A 1 119 ? 20.217 2.259 -11.369 1.00 96.62 119 GLU A CA 1
ATOM 896 C C . GLU A 1 119 ? 18.712 2.405 -11.100 1.00 96.62 119 GLU A C 1
ATOM 898 O O . GLU A 1 119 ? 18.306 2.508 -9.940 1.00 96.62 119 GLU A O 1
ATOM 903 N N . GLN A 1 120 ? 17.876 2.324 -12.141 1.00 96.94 120 GLN A N 1
ATOM 904 C CA . GLN A 1 120 ? 16.413 2.354 -12.017 1.00 96.94 120 GLN A CA 1
ATOM 905 C C . GLN A 1 120 ? 15.897 1.218 -11.119 1.00 96.94 120 GLN A C 1
ATOM 907 O O . GLN A 1 120 ? 15.054 1.448 -10.249 1.00 96.94 120 GLN A O 1
ATOM 912 N N . ALA A 1 121 ? 16.443 0.004 -11.255 1.00 96.00 121 ALA A N 1
ATOM 913 C CA . ALA A 1 121 ? 16.095 -1.117 -10.383 1.00 96.00 121 ALA A CA 1
ATOM 914 C C . ALA A 1 121 ? 16.499 -0.859 -8.919 1.00 96.00 121 ALA A C 1
ATOM 916 O O . ALA A 1 121 ? 15.708 -1.091 -8.006 1.00 96.00 121 ALA A O 1
ATOM 917 N N . ALA A 1 122 ? 17.699 -0.325 -8.674 1.00 96.19 122 ALA A N 1
ATOM 918 C CA . ALA A 1 122 ? 18.150 0.004 -7.320 1.00 96.19 122 ALA A CA 1
ATOM 919 C C . ALA A 1 122 ? 17.335 1.141 -6.672 1.00 96.19 122 ALA A C 1
ATOM 921 O O . ALA A 1 122 ? 17.138 1.149 -5.452 1.00 96.19 122 ALA A O 1
ATOM 922 N N . LEU A 1 123 ? 16.865 2.106 -7.467 1.00 96.06 123 LEU A N 1
ATOM 923 C CA . LEU A 1 123 ? 15.947 3.154 -7.018 1.00 96.06 123 LEU A CA 1
ATOM 924 C C . LEU A 1 123 ? 14.566 2.579 -6.698 1.00 96.06 123 LEU A C 1
ATOM 926 O O . LEU A 1 123 ? 13.995 2.922 -5.664 1.00 96.06 123 LEU A O 1
ATOM 930 N N . PHE A 1 124 ? 14.057 1.665 -7.524 1.00 96.75 124 PHE A N 1
ATOM 931 C CA . PHE A 1 124 ? 12.779 0.998 -7.282 1.00 96.75 124 PHE A CA 1
ATOM 932 C C . PHE A 1 124 ? 12.744 0.265 -5.931 1.00 96.75 124 PHE A C 1
ATOM 934 O O . PHE A 1 124 ? 11.769 0.402 -5.188 1.00 96.75 124 PHE A O 1
ATOM 941 N N . GLU A 1 125 ? 13.813 -0.445 -5.558 1.00 96.25 125 GLU A N 1
ATOM 942 C CA . GLU A 1 125 ? 13.898 -1.105 -4.244 1.00 96.25 125 GLU A CA 1
ATOM 943 C C . GLU A 1 125 ? 13.844 -0.095 -3.083 1.00 96.25 125 GLU A C 1
ATOM 945 O O . GLU A 1 125 ? 13.171 -0.322 -2.077 1.00 96.25 125 GLU A O 1
ATOM 950 N N . GLN A 1 126 ? 14.494 1.065 -3.232 1.00 96.69 126 GLN A N 1
ATOM 951 C CA . GLN A 1 126 ? 14.441 2.134 -2.227 1.00 96.69 126 GLN A CA 1
ATOM 952 C C . GLN A 1 126 ? 13.041 2.738 -2.109 1.00 96.69 126 GLN A C 1
ATOM 954 O O . GLN A 1 126 ? 12.570 2.980 -0.998 1.00 96.69 126 GLN A O 1
ATOM 959 N N . VAL A 1 127 ? 12.362 2.962 -3.237 1.00 97.25 127 VAL A N 1
ATOM 960 C CA . VAL A 1 127 ? 10.983 3.465 -3.249 1.00 97.25 127 VAL A CA 1
ATOM 961 C C . VAL A 1 127 ? 10.041 2.448 -2.605 1.00 97.25 127 VAL A C 1
ATOM 963 O O . VAL A 1 127 ? 9.198 2.826 -1.794 1.00 97.25 127 VAL A O 1
ATOM 966 N N . THR A 1 128 ? 10.217 1.161 -2.898 1.00 97.25 128 THR A N 1
ATOM 967 C CA . THR A 1 128 ? 9.424 0.071 -2.313 1.00 97.25 128 THR A CA 1
ATOM 968 C C . THR A 1 128 ? 9.577 0.022 -0.790 1.00 97.25 128 THR A C 1
ATOM 970 O O . THR A 1 128 ? 8.576 -0.045 -0.071 1.00 97.25 128 THR A O 1
ATOM 973 N N . GLU A 1 129 ? 10.803 0.143 -0.274 1.00 96.88 129 GLU A N 1
ATOM 974 C CA . GLU A 1 129 ? 11.034 0.223 1.174 1.00 96.88 129 GLU A CA 1
ATOM 975 C C . GLU A 1 129 ? 10.449 1.507 1.779 1.00 96.88 129 GLU A C 1
ATOM 977 O O . GLU A 1 129 ? 9.856 1.467 2.859 1.00 96.88 129 GLU A O 1
ATOM 982 N N . HIS A 1 130 ? 10.537 2.642 1.079 1.00 97.25 130 HIS A N 1
ATOM 983 C CA . HIS A 1 130 ? 9.928 3.893 1.539 1.00 97.25 130 HIS A CA 1
ATOM 984 C C . HIS A 1 130 ? 8.406 3.769 1.672 1.00 97.25 130 HIS A C 1
ATOM 986 O O . HIS A 1 130 ? 7.850 4.113 2.716 1.00 97.25 130 HIS A O 1
ATOM 992 N N . VAL A 1 131 ? 7.731 3.173 0.679 1.00 98.00 131 VAL A N 1
ATOM 993 C CA . VAL A 1 131 ? 6.290 2.863 0.751 1.00 98.00 131 VAL A CA 1
ATOM 994 C C . VAL A 1 131 ? 5.983 2.026 1.990 1.00 98.00 131 VAL A C 1
ATOM 996 O O . VAL A 1 131 ? 5.060 2.343 2.745 1.00 98.00 131 VAL A O 1
ATOM 999 N N . ARG A 1 132 ? 6.773 0.977 2.236 1.00 97.06 132 ARG A N 1
ATOM 1000 C CA . ARG A 1 132 ? 6.612 0.096 3.398 1.00 97.06 132 ARG A CA 1
ATOM 1001 C C . ARG A 1 132 ? 6.715 0.875 4.716 1.00 97.06 132 ARG A C 1
ATOM 1003 O O . ARG A 1 132 ? 5.876 0.704 5.602 1.00 97.06 132 ARG A O 1
ATOM 1010 N N . MET A 1 133 ? 7.680 1.787 4.823 1.00 96.06 133 MET A N 1
ATOM 1011 C CA . MET A 1 133 ? 7.867 2.643 5.998 1.00 96.06 133 MET A CA 1
ATOM 1012 C C . MET A 1 133 ? 6.736 3.659 6.193 1.00 96.06 133 MET A C 1
ATOM 1014 O O . MET A 1 133 ? 6.306 3.881 7.331 1.00 96.06 133 MET A O 1
ATOM 1018 N N . CYS A 1 134 ? 6.196 4.234 5.117 1.00 97.06 134 CYS A N 1
ATOM 1019 C CA . CYS A 1 134 ? 5.009 5.088 5.185 1.00 97.06 134 CYS A CA 1
ATOM 1020 C C . CYS A 1 134 ? 3.798 4.317 5.738 1.00 97.06 134 CYS A C 1
ATOM 1022 O O . CYS A 1 134 ? 3.095 4.811 6.620 1.00 97.06 134 CYS A O 1
ATOM 1024 N N . VAL A 1 135 ? 3.582 3.080 5.278 1.00 96.12 135 VAL A N 1
ATOM 1025 C CA . VAL A 1 135 ? 2.476 2.218 5.734 1.00 96.12 135 VAL A CA 1
ATOM 1026 C C . VAL A 1 135 ? 2.600 1.891 7.222 1.00 96.12 135 VAL A C 1
ATOM 1028 O O . VAL A 1 135 ? 1.611 1.995 7.958 1.00 96.12 135 VAL A O 1
ATOM 1031 N N . LEU A 1 136 ? 3.807 1.537 7.670 1.00 94.69 136 LEU A N 1
ATOM 1032 C CA . LEU A 1 136 ? 4.094 1.272 9.079 1.00 94.69 136 LEU A CA 1
ATOM 1033 C C . LEU A 1 136 ? 3.921 2.522 9.944 1.00 94.69 136 LEU A C 1
ATOM 1035 O O . LEU A 1 136 ? 3.349 2.426 11.025 1.00 94.69 136 LEU A O 1
ATOM 1039 N N . THR A 1 137 ? 4.336 3.691 9.453 1.00 94.69 137 THR A N 1
ATOM 1040 C CA . THR A 1 137 ? 4.108 4.980 10.128 1.00 94.69 137 THR A CA 1
ATOM 1041 C C . THR A 1 137 ? 2.615 5.248 10.305 1.00 94.69 137 THR A C 1
ATOM 1043 O O . THR A 1 137 ? 2.170 5.544 11.412 1.00 94.69 137 THR A O 1
ATOM 1046 N N . CYS A 1 138 ? 1.808 5.076 9.251 1.00 94.31 138 CYS A N 1
ATOM 1047 C CA . CYS A 1 138 ? 0.355 5.215 9.361 1.00 94.31 138 CYS A CA 1
ATOM 1048 C C . CYS A 1 138 ? -0.238 4.245 10.393 1.00 94.31 138 CYS A C 1
ATOM 1050 O O . CYS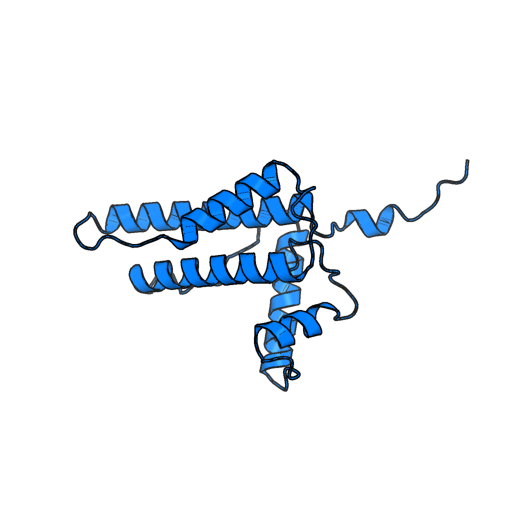 A 1 138 ? -1.076 4.641 11.200 1.00 94.31 138 CYS A O 1
ATOM 1052 N N . HIS A 1 139 ? 0.198 2.982 10.381 1.00 93.19 139 HIS A N 1
ATOM 1053 C CA . HIS A 1 139 ? -0.286 1.983 11.330 1.00 93.19 139 HIS A CA 1
ATOM 1054 C C . HIS A 1 139 ? 0.131 2.287 12.773 1.00 93.19 139 HIS A C 1
ATOM 1056 O O . HIS A 1 139 ? -0.684 2.142 13.673 1.00 93.19 139 HIS A O 1
ATOM 1062 N N . ALA A 1 140 ? 1.365 2.728 13.008 1.00 91.94 140 ALA A N 1
ATOM 1063 C CA . ALA A 1 140 ? 1.847 3.047 14.348 1.00 91.94 140 ALA A CA 1
ATOM 1064 C C . ALA A 1 140 ? 1.063 4.201 14.995 1.00 91.94 140 ALA A C 1
ATOM 1066 O O . ALA A 1 140 ? 0.835 4.190 16.201 1.00 91.94 140 ALA A O 1
ATOM 1067 N N . GLU A 1 141 ? 0.643 5.176 14.190 1.00 91.56 141 GLU A N 1
ATOM 1068 C CA . GLU A 1 141 ? -0.054 6.374 14.662 1.00 91.56 141 GLU A CA 1
ATOM 1069 C C . GLU A 1 141 ? -1.575 6.191 14.790 1.00 91.56 141 GLU A C 1
ATOM 1071 O O . GLU A 1 141 ? -2.204 6.835 15.630 1.00 91.56 141 GLU A O 1
ATOM 1076 N N . LEU A 1 142 ? -2.189 5.355 13.942 1.00 90.38 142 LEU A N 1
ATOM 1077 C CA . LEU A 1 142 ? -3.654 5.252 13.830 1.00 90.38 142 LEU A CA 1
ATOM 1078 C C . LEU A 1 142 ? -4.206 3.827 13.906 1.00 90.38 142 LEU A C 1
ATOM 1080 O O . LEU A 1 142 ? -5.412 3.652 14.081 1.00 90.38 142 LEU A O 1
ATOM 1084 N N . GLY A 1 143 ? -3.368 2.819 13.687 1.00 85.62 143 GLY A N 1
ATOM 1085 C CA . GLY A 1 143 ? -3.754 1.414 13.719 1.00 85.62 143 GLY A CA 1
ATOM 1086 C C . GLY A 1 143 ? -4.072 0.937 15.133 1.00 85.62 143 GLY A C 1
ATOM 1087 O O . GLY A 1 143 ? -3.696 1.557 16.124 1.00 85.62 143 GLY A O 1
ATOM 1088 N N . GLN A 1 144 ? -4.774 -0.191 15.225 1.00 81.12 144 GLN A N 1
ATOM 1089 C CA . GLN A 1 144 ? -5.017 -0.828 16.516 1.00 81.12 144 GLN A CA 1
ATOM 1090 C C . GLN A 1 144 ? -3.725 -1.463 17.031 1.00 81.12 144 GLN A C 1
ATOM 1092 O O . GLN A 1 144 ? -3.064 -2.213 16.309 1.00 81.12 144 GLN A O 1
ATOM 1097 N N . SER A 1 145 ? -3.386 -1.205 18.291 1.00 66.69 145 SER A N 1
ATOM 1098 C CA . SER A 1 145 ? -2.260 -1.865 18.948 1.00 66.69 145 SER A CA 1
ATOM 1099 C C . SER A 1 145 ? -2.743 -2.996 19.857 1.00 66.69 145 SER A C 1
ATOM 1101 O O . SER A 1 145 ? -3.823 -2.920 20.439 1.00 66.69 145 SER A O 1
ATOM 1103 N N . VAL A 1 146 ? -1.909 -4.020 20.087 1.00 57.22 146 VAL A N 1
ATOM 1104 C CA . VAL A 1 146 ? -2.179 -5.075 21.096 1.00 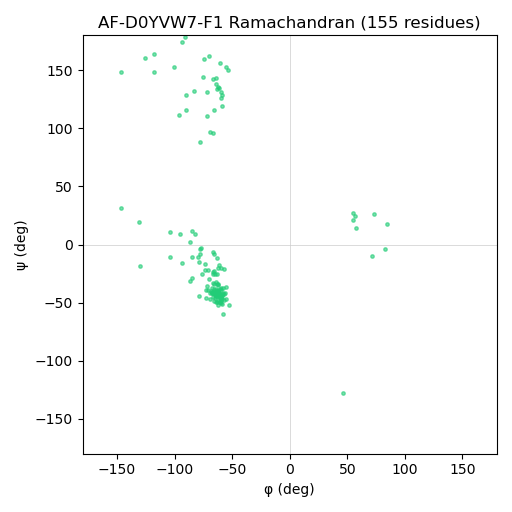57.22 146 VAL A CA 1
ATOM 1105 C C . VAL A 1 146 ? -2.384 -4.478 22.500 1.00 57.22 146 VAL A C 1
ATOM 1107 O O . VAL A 1 146 ? -2.961 -5.107 23.386 1.00 57.22 146 VAL A O 1
ATOM 1110 N N . VAL A 1 147 ? -1.888 -3.259 22.728 1.00 50.19 147 VAL A N 1
ATOM 1111 C CA . VAL A 1 147 ? -1.957 -2.576 24.024 1.00 50.19 147 VAL A CA 1
ATOM 1112 C C . VAL A 1 147 ? -3.360 -2.018 24.317 1.00 50.19 147 VAL A C 1
ATOM 1114 O O . VAL A 1 147 ? -3.735 -1.945 25.489 1.00 50.19 147 VAL A O 1
ATOM 1117 N N . ASP A 1 148 ? -4.171 -1.724 23.292 1.00 49.41 148 ASP A N 1
ATOM 1118 C CA . ASP A 1 148 ? -5.497 -1.100 23.455 1.00 49.41 148 ASP A CA 1
ATOM 1119 C C . ASP A 1 148 ? -6.515 -2.012 24.170 1.00 49.41 148 ASP A C 1
ATOM 1121 O O . ASP A 1 148 ? -7.419 -1.530 24.856 1.00 49.41 148 ASP A O 1
ATOM 1125 N N . GLU A 1 149 ? -6.344 -3.339 24.114 1.00 44.25 149 GLU A N 1
ATOM 1126 C CA . GLU A 1 149 ? -7.212 -4.275 24.847 1.00 44.25 149 GLU A CA 1
ATOM 1127 C C . GLU A 1 149 ? -6.944 -4.299 26.367 1.00 44.25 149 GLU A C 1
ATOM 1129 O O . GLU A 1 149 ? -7.823 -4.680 27.148 1.00 44.25 149 GLU A O 1
ATOM 1134 N N . ASN A 1 150 ? -5.757 -3.882 26.829 1.00 38.72 150 ASN A N 1
ATOM 1135 C CA . ASN A 1 150 ? -5.371 -3.993 28.243 1.00 38.72 150 ASN A CA 1
ATOM 1136 C C . ASN A 1 150 ? -5.653 -2.744 29.091 1.00 38.72 150 ASN A C 1
ATOM 1138 O O . ASN A 1 150 ? -5.696 -2.866 30.319 1.00 38.72 150 ASN A O 1
ATOM 1142 N N . ASP A 1 151 ? -5.902 -1.580 28.485 1.00 41.56 151 ASP A N 1
ATOM 1143 C CA . ASP A 1 151 ? -6.129 -0.324 29.227 1.00 41.56 151 ASP A CA 1
ATOM 1144 C C . ASP A 1 151 ? -7.601 -0.119 29.657 1.00 41.56 151 ASP A C 1
ATOM 1146 O O . ASP A 1 151 ? -7.967 0.845 30.326 1.00 41.56 151 ASP A O 1
ATOM 1150 N N . SER A 1 152 ? -8.474 -1.088 29.353 1.00 43.06 152 SER A N 1
ATOM 1151 C CA . SER A 1 152 ? -9.898 -1.074 29.734 1.00 43.06 152 SER A CA 1
ATOM 1152 C C . SER A 1 152 ? -10.186 -1.562 31.166 1.00 43.06 152 SER A C 1
ATOM 1154 O O . SER A 1 152 ? -11.350 -1.758 31.530 1.00 43.06 152 SER A O 1
ATOM 1156 N N . LYS A 1 153 ? -9.172 -1.785 32.015 1.00 35.47 153 LYS A N 1
ATOM 1157 C CA . LYS A 1 153 ? -9.403 -2.103 33.436 1.00 35.47 153 LYS A CA 1
ATOM 1158 C C . LYS A 1 153 ? -9.295 -0.832 34.280 1.00 35.47 153 LYS A C 1
ATOM 1160 O O . LYS A 1 153 ? -8.187 -0.337 34.461 1.00 35.47 153 LYS A O 1
ATOM 1165 N N . PRO A 1 154 ? -10.399 -0.329 34.869 1.00 53.03 154 PRO A N 1
ATOM 1166 C CA . PRO A 1 154 ? -10.324 0.824 35.749 1.00 53.03 154 PRO A CA 1
ATOM 1167 C C . PRO A 1 154 ? -9.520 0.440 36.992 1.00 53.03 154 PRO A C 1
ATOM 1169 O O . PRO A 1 154 ? -9.929 -0.419 37.780 1.00 53.03 154 PRO A O 1
ATOM 1172 N N . THR A 1 155 ? -8.372 1.079 37.186 1.00 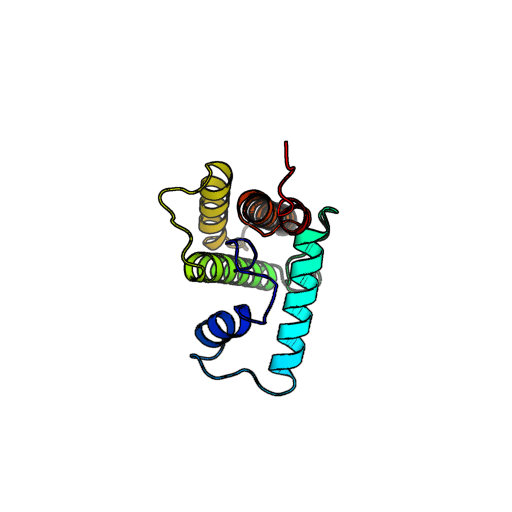49.25 155 THR A N 1
ATOM 1173 C CA . THR A 1 155 ? -7.679 1.100 38.471 1.00 49.25 155 THR A CA 1
ATOM 1174 C C . THR A 1 155 ? -8.547 1.884 39.452 1.00 49.25 155 THR A C 1
ATOM 1176 O O . THR A 1 155 ? -8.544 3.112 39.478 1.00 49.25 155 THR A O 1
ATOM 1179 N N . LEU A 1 156 ? -9.348 1.158 40.242 1.00 46.62 156 LEU A N 1
ATOM 1180 C CA . LEU A 1 156 ? -9.997 1.714 41.428 1.00 46.62 156 LEU A CA 1
ATOM 1181 C C . LEU A 1 156 ? -8.907 2.240 42.374 1.00 46.62 156 LEU A C 1
ATOM 1183 O O . LEU A 1 156 ? -8.087 1.458 42.860 1.00 46.62 156 LEU A O 1
ATOM 1187 N N . HIS A 1 157 ? -8.943 3.542 42.649 1.00 43.84 157 HIS A N 1
ATOM 1188 C CA . HIS A 1 157 ? -8.297 4.171 43.798 1.00 43.84 157 HIS A CA 1
ATOM 1189 C C . HIS A 1 157 ? -9.358 4.679 44.771 1.00 43.84 157 HIS A C 1
ATOM 1191 O O . HIS A 1 157 ? -10.389 5.208 44.294 1.00 43.84 157 HIS A O 1
#

Secondary structure (DSSP, 8-state):
-GGGT--SSTTTTHHHHHHHHSTTPPP-HHHHHHHHHHHHHHHHHHHSSSS--------TTS-HHHHHHHHHHHHHHHHHHHHTTT--GGG--HHHHHHHHHHHHHTT----TTS-HHHHHHHHHHHHHHHHHHHHHHHHHHSPPTTTTTTTS----

Radius of gyration: 17.59 Å; Cα contacts (8 Å, |Δi|>4): 139; chains: 1; bounding box: 42×37×66 Å

Foldseek 3Di:
DQLLAPDLDDPPVQQVCCVPPPVRDGDDDPRVVVVVVVSVVQNCCLQVPPLNHADPFDDPPDDPQRRLVRLLVSLVVVLVSSVSVVRPPVDDDPLLVVLNVLSVVSNPDGDDPVDDPVVSSVVSVVSRVSNSVSSSSSCVRRHDYPCVVVVPDDPDD

Organism: NCBI:txid675817

Mean predicted aligned error: 6.31 Å

Nearest PDB structures (foldseek):
  1izm-assembly1_A-2  TM=9.089E-01  e=2.659E-06  Haemophilus influenzae
  4gyt-assembly1_B-2  TM=8.379E-01  e=8.919E-05  Legionella pneumophila subsp. pneumophila str. Philadelphia 1
  2im8-assembly2_B  TM=3.464E-01  e=9.458E+00  Bacillus subtilis

pLDDT: mean 87.94, std 13.8, range [35.47, 98.06]

Sequence (157 aa):
MICGGLALDNQMWLGPVCDYANEGEPLTDGAKTFTETLFATTSQELVGGDFDFTLLLPSDEADLFERAEALTEWVSSFMSGFGLVGVNTSQLPEAVTEALADLRDITQLGIDEDDDMEEQAALFEQVTEHVRMCVLTCHAELGQSVVDENDSKPTLH

InterPro domains:
  IPR011978 YgfB-like [PF03695] (1-143)
  IPR036255 YgfB-like superfamily [G3DSA:1.20.120.740] (1-157)
  IPR036255 YgfB-like superfamily [SSF101327] (1-142)

Solvent-accessible surface area (backbone atoms only — not comparable to full-atom values): 9260 Å² total; per-residue (Å²): 52,58,42,40,42,45,66,91,56,93,64,65,55,53,58,62,48,17,45,73,77,44,83,55,43,81,70,55,73,68,61,34,56,48,52,53,50,51,52,53,53,53,51,48,28,68,55,64,74,76,74,65,58,76,81,96,65,74,60,91,89,50,57,68,64,60,44,47,52,50,50,29,53,50,47,53,50,47,53,51,34,29,60,70,56,63,59,63,78,92,70,57,55,67,70,42,51,52,30,56,50,55,48,57,59,47,58,69,62,76,82,64,86,91,53,60,65,70,57,53,52,58,48,48,54,52,52,53,51,49,52,51,51,31,51,50,48,27,25,74,78,41,27,74,54,85,64,67,76,68,71,77,64,83,81,85,127